Protein AF-A0A1H8PJY2-F1 (afdb_monomer)

Secondary structure (DSSP, 8-state):
--EEEEEETTEEEEEEEEEEETTEEEEEETTSS-EEEE-GGG-EE-----

Solvent-accessible surface area (backbone atoms only — not comparable to full-atom values): 3048 Å² total; per-residue (Å²): 107,61,43,32,35,34,84,47,98,94,41,78,40,54,24,30,45,78,46,82,52,100,78,34,29,34,32,35,32,75,86,70,80,50,76,42,85,39,49,66,90,59,53,40,72,66,72,85,85,127

Sequence (50 aa):
GLKVTFEGREGPVLGIVTKINRKSVIVLAEDGTKQYKVSPELLRPLRDVK

Organism: NCBI:txid77097

Structure (mmCIF, N/CA/C/O backbone):
data_AF-A0A1H8PJY2-F1
#
_entry.id   AF-A0A1H8PJY2-F1
#
loop_
_atom_site.group_PDB
_atom_site.id
_atom_site.type_symbol
_atom_site.label_atom_id
_atom_site.label_alt_id
_atom_site.label_comp_id
_atom_site.label_asym_id
_atom_site.label_entity_id
_atom_site.label_seq_id
_atom_site.pdbx_PDB_ins_code
_atom_site.Cartn_x
_atom_site.Cartn_y
_atom_site.Cartn_z
_atom_site.occupancy
_atom_site.B_iso_or_equiv
_atom_site.auth_seq_id
_atom_site.auth_comp_id
_atom_site.auth_asym_id
_atom_site.auth_atom_id
_atom_site.pdbx_PDB_model_num
ATOM 1 N N . GLY A 1 1 ? -9.923 -8.730 0.587 1.00 80.38 1 GLY A N 1
ATOM 2 C CA . GLY A 1 1 ? -9.771 -7.354 1.106 1.00 80.38 1 GLY A CA 1
ATOM 3 C C . GLY A 1 1 ? -9.891 -6.370 -0.039 1.00 80.38 1 GLY A C 1
ATOM 4 O O . GLY A 1 1 ? -9.770 -6.790 -1.183 1.00 80.38 1 GLY A O 1
ATOM 5 N N . LEU A 1 2 ? -10.150 -5.093 0.245 1.00 92.50 2 LEU A N 1
ATOM 6 C CA . LEU A 1 2 ? -10.203 -4.044 -0.782 1.00 92.50 2 LEU A CA 1
ATOM 7 C C . LEU A 1 2 ? -8.819 -3.893 -1.433 1.00 92.50 2 LEU A C 1
ATOM 9 O O . LEU A 1 2 ? -7.852 -3.635 -0.715 1.00 92.50 2 LEU A O 1
ATOM 13 N N . LYS A 1 3 ? -8.723 -4.066 -2.759 1.00 94.94 3 LYS A N 1
ATOM 14 C CA . LYS A 1 3 ? -7.492 -3.791 -3.512 1.00 94.94 3 LYS A CA 1
ATOM 15 C C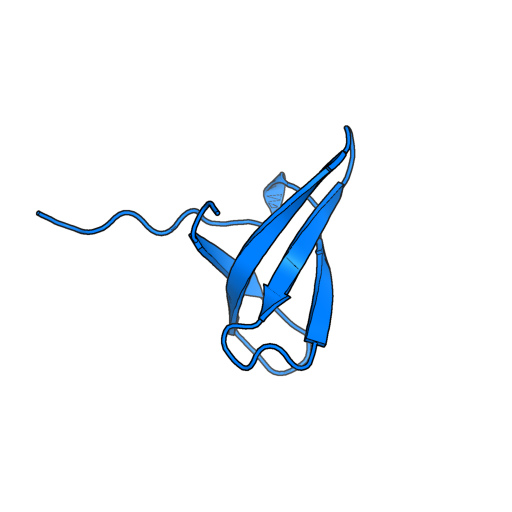 . LYS A 1 3 ? -7.304 -2.286 -3.654 1.00 94.94 3 LYS A C 1
ATOM 17 O O . LYS A 1 3 ? -8.237 -1.568 -4.019 1.00 94.94 3 LYS A O 1
ATOM 22 N N . VAL A 1 4 ? -6.106 -1.815 -3.351 1.00 96.25 4 VAL A N 1
ATOM 23 C CA . VAL A 1 4 ? -5.760 -0.3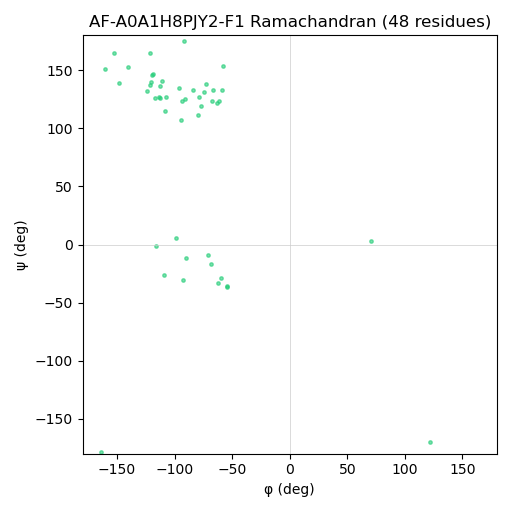94 -3.348 1.00 96.25 4 VAL A CA 1
ATOM 24 C C . VAL A 1 4 ? -4.366 -0.181 -3.918 1.00 96.25 4 VAL A C 1
ATOM 26 O O . VAL A 1 4 ? -3.499 -1.042 -3.804 1.00 96.25 4 VAL A O 1
ATOM 29 N N . THR A 1 5 ? -4.152 1.000 -4.481 1.00 97.06 5 THR A N 1
ATOM 30 C CA . THR A 1 5 ? -2.846 1.509 -4.905 1.00 97.06 5 THR A CA 1
ATOM 31 C C . THR A 1 5 ? -2.513 2.782 -4.135 1.00 97.06 5 THR A C 1
ATOM 33 O O . THR A 1 5 ? -3.412 3.565 -3.818 1.00 97.06 5 THR A O 1
ATOM 36 N N . PHE A 1 6 ? -1.231 3.006 -3.857 1.00 96.44 6 PHE A N 1
ATOM 37 C CA . PHE A 1 6 ? -0.706 4.248 -3.286 1.00 96.44 6 PHE A CA 1
ATOM 38 C C . PHE A 1 6 ? 0.759 4.460 -3.691 1.00 96.44 6 PHE A C 1
ATOM 40 O O . PHE A 1 6 ? 1.424 3.522 -4.127 1.00 96.44 6 PHE A O 1
ATOM 47 N N . GLU A 1 7 ? 1.275 5.677 -3.520 1.00 96.56 7 GLU A N 1
ATOM 48 C CA . GLU A 1 7 ? 2.689 5.983 -3.765 1.00 96.56 7 GLU A CA 1
ATOM 49 C C . GLU A 1 7 ? 3.548 5.543 -2.572 1.00 96.56 7 GLU A C 1
ATOM 51 O O . GLU A 1 7 ? 3.449 6.094 -1.471 1.00 96.56 7 GLU A O 1
ATOM 56 N N . GLY A 1 8 ? 4.375 4.521 -2.780 1.00 92.44 8 GLY A N 1
ATOM 57 C CA . GLY A 1 8 ? 5.387 4.073 -1.833 1.00 92.44 8 GLY A CA 1
ATOM 58 C C . GLY A 1 8 ? 6.741 4.740 -2.078 1.00 92.44 8 GLY A C 1
ATOM 59 O O . GLY A 1 8 ? 6.953 5.457 -3.051 1.00 92.44 8 GLY A O 1
ATOM 60 N N . ARG A 1 9 ? 7.707 4.467 -1.195 1.00 90.69 9 ARG A N 1
ATOM 61 C CA . ARG A 1 9 ? 9.063 5.036 -1.302 1.00 90.69 9 ARG A CA 1
ATOM 62 C C . ARG A 1 9 ? 9.798 4.618 -2.583 1.00 90.69 9 ARG A C 1
ATOM 64 O O . ARG A 1 9 ? 10.606 5.384 -3.090 1.00 90.69 9 ARG A O 1
ATOM 71 N N . GLU A 1 10 ? 9.541 3.404 -3.061 1.00 91.12 10 GLU A N 1
ATOM 72 C CA . GLU A 1 10 ? 10.192 2.803 -4.235 1.00 91.12 10 GLU A CA 1
ATOM 73 C C . GLU A 1 10 ? 9.327 2.930 -5.505 1.00 91.12 10 GLU A C 1
ATOM 75 O O . GLU A 1 10 ? 9.685 2.396 -6.549 1.00 91.12 10 GLU A O 1
ATOM 80 N N . GLY A 1 11 ? 8.192 3.636 -5.417 1.00 93.56 11 GLY A N 1
ATOM 81 C CA . GLY A 1 11 ? 7.203 3.776 -6.484 1.00 93.56 11 GLY A CA 1
ATOM 82 C C . GLY A 1 11 ? 5.806 3.299 -6.072 1.00 93.56 11 GLY A C 1
ATOM 83 O O . GLY A 1 11 ? 5.565 3.027 -4.889 1.00 93.56 11 GLY A O 1
ATOM 84 N N . PRO A 1 12 ? 4.874 3.198 -7.036 1.00 94.88 12 PRO A N 1
ATOM 85 C CA . PRO A 1 12 ? 3.511 2.754 -6.784 1.00 94.88 12 PRO A CA 1
ATOM 86 C C . PRO A 1 12 ? 3.474 1.349 -6.182 1.00 94.88 12 PRO A C 1
ATOM 88 O O . PRO A 1 12 ? 4.116 0.424 -6.678 1.00 94.88 12 PRO A O 1
ATOM 91 N N . VAL A 1 13 ? 2.688 1.182 -5.123 1.00 96.06 13 VAL A N 1
ATOM 92 C CA . VAL A 1 13 ? 2.484 -0.102 -4.454 1.00 96.06 13 VAL A CA 1
ATOM 93 C C . VAL A 1 13 ? 1.044 -0.534 -4.651 1.00 96.06 13 VAL A C 1
ATOM 95 O O . VAL A 1 13 ? 0.112 0.198 -4.310 1.00 96.06 13 VAL A O 1
ATOM 98 N N . LEU A 1 14 ? 0.873 -1.754 -5.152 1.00 96.38 14 LEU A N 1
ATOM 99 C CA . LEU A 1 14 ? -0.401 -2.452 -5.185 1.00 96.38 14 LEU A CA 1
ATOM 100 C C . LEU A 1 14 ? -0.501 -3.389 -3.976 1.00 96.38 14 LEU A C 1
ATOM 102 O O . LEU A 1 14 ? 0.446 -4.100 -3.627 1.00 96.38 14 LEU A O 1
ATOM 106 N N . GLY A 1 15 ? -1.652 -3.378 -3.312 1.00 96.06 15 GLY A N 1
ATOM 107 C CA . GLY A 1 15 ? -1.882 -4.245 -2.170 1.00 96.06 15 GLY A CA 1
ATOM 108 C C . GLY A 1 15 ? -3.343 -4.382 -1.780 1.00 96.06 15 GLY A C 1
ATOM 109 O O . GLY A 1 15 ? -4.253 -3.824 -2.400 1.00 96.06 15 GLY A O 1
ATOM 110 N N . ILE A 1 16 ? -3.563 -5.143 -0.714 1.00 96.88 16 ILE A N 1
ATOM 111 C CA . ILE A 1 16 ? -4.878 -5.375 -0.125 1.00 96.88 16 ILE A CA 1
ATOM 112 C C . ILE A 1 16 ? -4.967 -4.736 1.256 1.00 96.88 16 ILE A C 1
ATOM 114 O O . ILE A 1 16 ? -4.067 -4.862 2.086 1.00 96.88 16 ILE A O 1
ATOM 118 N N . VAL A 1 17 ? -6.088 -4.078 1.532 1.00 96.44 17 VAL A N 1
ATOM 119 C CA . VAL A 1 17 ? -6.396 -3.600 2.880 1.00 96.44 17 VAL A CA 1
ATOM 120 C C . VAL A 1 17 ? -6.630 -4.797 3.799 1.00 96.44 17 VAL A C 1
ATOM 122 O O . VAL A 1 17 ? -7.521 -5.615 3.545 1.00 96.44 17 VAL A O 1
ATOM 125 N N . THR A 1 18 ? -5.857 -4.872 4.882 1.00 97.19 18 THR A N 1
ATOM 126 C CA . THR A 1 18 ? -5.973 -5.911 5.919 1.00 97.19 18 THR A CA 1
ATOM 127 C C . THR A 1 18 ? -6.531 -5.372 7.233 1.00 97.19 18 THR A C 1
ATOM 129 O O . THR A 1 18 ? -7.158 -6.120 7.979 1.00 97.19 18 THR A O 1
ATOM 132 N N . LYS A 1 19 ? -6.360 -4.074 7.524 1.00 96.31 19 LYS A N 1
ATOM 133 C CA . LYS A 1 19 ? -6.901 -3.440 8.737 1.00 96.31 19 LYS A CA 1
ATOM 134 C C . LYS A 1 19 ? -7.268 -1.982 8.495 1.00 96.31 19 LYS A C 1
ATOM 136 O O . LYS A 1 19 ? -6.498 -1.249 7.886 1.00 96.31 19 LYS A O 1
ATOM 141 N N . ILE A 1 20 ? -8.403 -1.541 9.034 1.00 94.69 20 ILE A N 1
ATOM 142 C CA . ILE A 1 20 ? -8.866 -0.149 8.952 1.00 94.69 20 ILE A CA 1
ATOM 143 C C . ILE A 1 20 ? -8.942 0.427 10.365 1.00 94.69 20 ILE A C 1
ATOM 145 O O . ILE A 1 20 ? -9.588 -0.140 11.241 1.00 94.69 20 ILE A O 1
ATOM 149 N N . ASN A 1 21 ? -8.284 1.563 10.583 1.00 92.94 21 ASN A N 1
ATOM 150 C CA . ASN A 1 21 ? -8.394 2.378 11.790 1.00 92.94 21 ASN A CA 1
ATOM 151 C C . ASN A 1 21 ? -8.867 3.787 11.403 1.00 92.94 21 ASN A C 1
ATOM 153 O O . ASN A 1 21 ? -8.738 4.200 10.253 1.00 92.94 21 ASN A O 1
ATOM 157 N N . ARG A 1 22 ? -9.320 4.579 12.383 1.00 90.88 22 ARG A N 1
ATOM 158 C CA . ARG A 1 22 ? -9.881 5.924 12.140 1.00 90.88 22 ARG A CA 1
ATOM 159 C C . ARG A 1 22 ? -8.966 6.871 11.344 1.00 90.88 22 ARG A C 1
ATOM 161 O O . ARG A 1 22 ? -9.474 7.676 10.580 1.00 90.88 22 ARG A O 1
ATOM 168 N N . LYS A 1 23 ? -7.643 6.803 11.545 1.00 96.44 23 LYS A N 1
ATOM 169 C CA . LYS A 1 23 ? -6.645 7.686 10.896 1.00 96.44 23 LYS A CA 1
ATOM 170 C C . LYS A 1 23 ? -5.669 6.959 9.964 1.00 96.44 23 LYS A C 1
ATOM 172 O O . LYS A 1 23 ? -4.750 7.576 9.452 1.00 96.44 23 LYS A O 1
ATOM 177 N N . SER A 1 24 ? -5.765 5.636 9.840 1.00 96.94 24 SER A N 1
ATOM 178 C CA . SER A 1 24 ? -4.780 4.866 9.068 1.00 96.94 24 SER A CA 1
ATOM 179 C C . SER A 1 24 ? -5.323 3.510 8.669 1.00 96.94 24 SER A C 1
ATOM 181 O O . SER A 1 24 ? -6.101 2.902 9.405 1.00 96.94 24 SER A O 1
ATOM 183 N N . VAL A 1 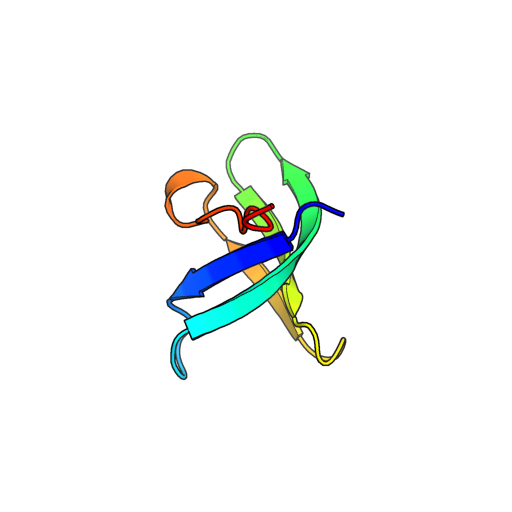25 ? -4.834 3.010 7.550 1.00 97.38 25 VAL A N 1
ATOM 184 C CA . VAL A 1 25 ? -5.155 1.707 6.989 1.00 97.38 25 VAL A CA 1
ATOM 185 C C . VAL A 1 25 ? -3.863 0.904 6.891 1.00 97.38 25 VAL A C 1
ATOM 187 O O . VAL A 1 25 ? -2.814 1.455 6.562 1.00 97.38 25 VAL A O 1
ATOM 190 N N . ILE A 1 26 ? -3.927 -0.386 7.208 1.00 97.44 26 ILE A N 1
ATOM 191 C CA . ILE A 1 26 ? -2.834 -1.319 6.949 1.00 97.44 26 ILE A CA 1
ATOM 192 C C . ILE A 1 26 ? -3.083 -1.982 5.601 1.00 97.44 26 ILE A C 1
ATOM 194 O O . ILE A 1 26 ? -4.142 -2.582 5.385 1.00 97.44 26 ILE A O 1
ATOM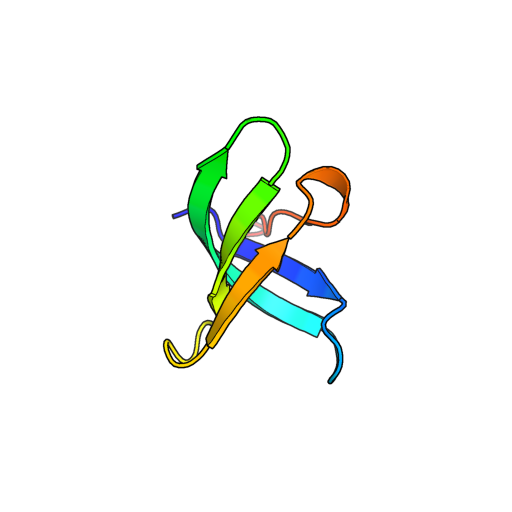 198 N N . VAL A 1 27 ? -2.103 -1.856 4.714 1.00 97.44 27 VAL A N 1
ATOM 199 C CA . VAL A 1 27 ? -2.081 -2.468 3.387 1.00 97.44 27 VAL A CA 1
ATOM 200 C C . VAL A 1 27 ? -0.971 -3.509 3.359 1.00 97.44 27 VAL A C 1
ATOM 202 O O . VAL A 1 27 ? 0.172 -3.200 3.686 1.00 97.44 27 VAL A O 1
ATOM 205 N N . LE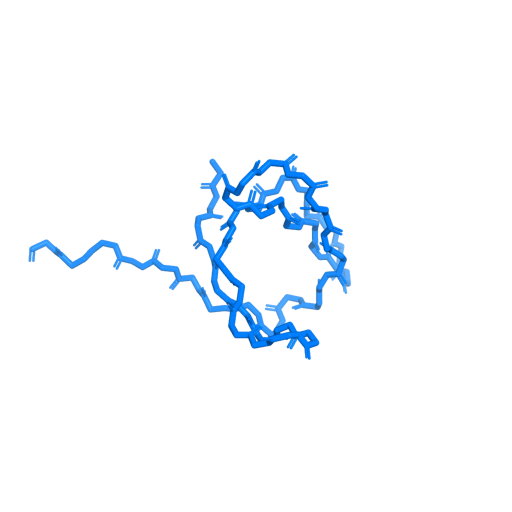U A 1 28 ? -1.306 -4.738 2.983 1.00 97.56 28 LEU A N 1
ATOM 206 C CA . LEU A 1 28 ? -0.335 -5.785 2.676 1.00 97.56 28 LEU A CA 1
ATOM 207 C C . LEU A 1 28 ? -0.029 -5.719 1.176 1.00 97.56 28 LEU A C 1
ATOM 209 O O . LEU A 1 28 ? -0.969 -5.741 0.377 1.00 97.56 28 LEU A O 1
ATOM 213 N N . ALA A 1 29 ? 1.249 -5.605 0.806 1.00 95.81 29 ALA A N 1
ATOM 214 C CA . ALA A 1 29 ? 1.676 -5.672 -0.593 1.00 95.81 29 ALA A CA 1
ATOM 215 C C . ALA A 1 29 ? 1.256 -6.998 -1.239 1.00 95.81 29 ALA A C 1
ATOM 217 O O . ALA A 1 29 ? 1.113 -8.009 -0.550 1.00 95.81 29 ALA A O 1
ATOM 218 N N . GLU A 1 30 ? 1.073 -7.006 -2.560 1.00 92.75 30 GLU A N 1
ATOM 219 C CA . GLU A 1 30 ? 0.701 -8.230 -3.285 1.00 92.75 30 GLU A CA 1
ATOM 220 C C . GLU A 1 30 ? 1.721 -9.365 -3.147 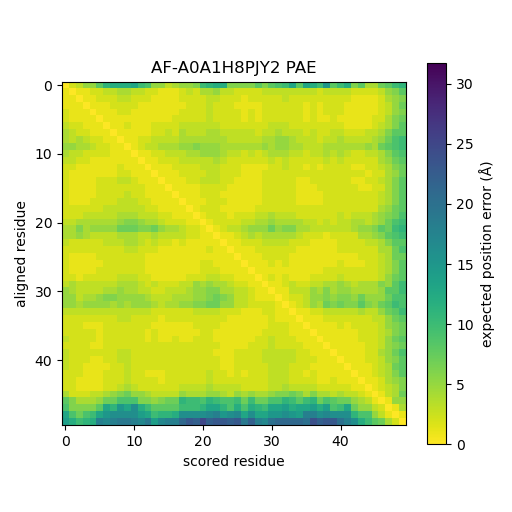1.00 92.75 30 GLU A C 1
ATOM 222 O O . GLU A 1 30 ? 1.327 -10.528 -3.149 1.00 92.75 30 GLU A O 1
ATOM 227 N N . ASP A 1 31 ? 3.004 -9.046 -2.952 1.00 89.31 31 ASP A N 1
ATOM 228 C CA . ASP A 1 31 ? 4.048 -10.043 -2.690 1.00 89.31 31 ASP A CA 1
ATOM 229 C C . ASP A 1 31 ? 3.946 -10.693 -1.294 1.00 89.31 31 ASP A C 1
ATOM 231 O O . ASP A 1 31 ? 4.650 -11.657 -0.999 1.00 89.31 31 ASP A O 1
ATOM 235 N N . GLY A 1 32 ? 3.076 -10.174 -0.421 1.00 90.69 32 GLY A N 1
ATOM 236 C CA . GLY A 1 32 ? 2.866 -10.658 0.940 1.00 90.69 32 GLY A CA 1
ATOM 237 C C . GLY A 1 32 ? 4.021 -10.379 1.907 1.00 90.69 32 GLY A C 1
ATOM 238 O O . GLY A 1 32 ? 3.943 -10.781 3.068 1.00 90.69 32 GLY A O 1
ATOM 239 N N . THR A 1 33 ? 5.078 -9.689 1.476 1.00 92.44 33 THR A N 1
ATOM 240 C CA . THR A 1 33 ? 6.311 -9.519 2.259 1.00 92.44 33 THR A CA 1
ATOM 241 C C . THR A 1 33 ? 6.315 -8.252 3.105 1.00 92.44 33 THR A C 1
ATOM 243 O O . THR A 1 33 ? 6.913 -8.223 4.182 1.00 92.44 33 THR A O 1
ATOM 246 N N . LYS A 1 34 ? 5.635 -7.196 2.643 1.00 95.19 34 LYS A N 1
ATOM 247 C CA . LYS A 1 34 ? 5.651 -5.872 3.279 1.00 95.19 34 LYS A CA 1
ATOM 248 C C . LYS A 1 34 ? 4.247 -5.424 3.677 1.00 95.19 34 LYS A C 1
ATOM 250 O O . LYS A 1 34 ? 3.290 -5.538 2.911 1.00 95.19 34 LYS A O 1
ATOM 255 N N . GLN A 1 35 ? 4.139 -4.854 4.877 1.00 96.75 35 GLN A N 1
ATOM 256 C CA . GLN A 1 35 ? 2.946 -4.146 5.336 1.00 96.75 35 GLN A CA 1
ATOM 257 C C . GLN A 1 35 ? 3.218 -2.652 5.446 1.00 96.75 35 GLN A C 1
ATOM 259 O O . GLN A 1 35 ? 4.270 -2.225 5.922 1.00 96.75 35 GLN A O 1
ATOM 264 N N . TYR A 1 36 ? 2.226 -1.862 5.061 1.00 96.56 36 TYR A N 1
ATOM 265 C CA . TYR A 1 36 ? 2.297 -0.413 5.038 1.00 96.56 36 TYR A CA 1
ATOM 266 C C . TYR A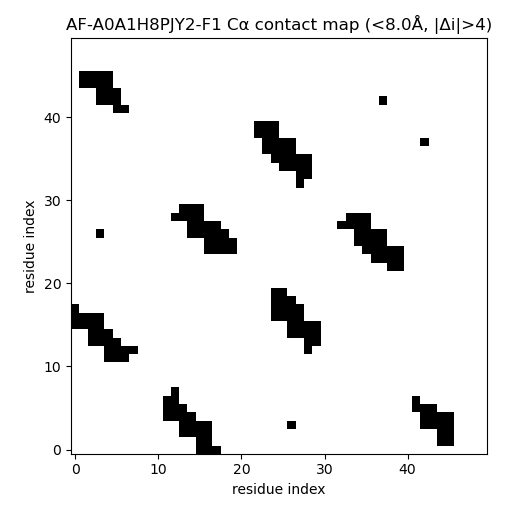 1 36 ? 1.175 0.169 5.875 1.00 96.56 36 TYR A C 1
ATOM 268 O O . TYR A 1 36 ? 0.015 -0.209 5.727 1.00 96.56 36 TYR A O 1
ATOM 276 N N . LYS A 1 37 ? 1.518 1.126 6.736 1.00 97.31 37 LYS A N 1
ATOM 277 C CA . LYS A 1 37 ? 0.542 1.969 7.423 1.00 97.31 37 LYS A CA 1
ATOM 278 C C . LYS A 1 37 ? 0.366 3.244 6.611 1.00 97.31 37 LYS A C 1
ATOM 280 O O . LYS A 1 37 ? 1.258 4.086 6.592 1.00 97.31 37 LYS A O 1
ATOM 285 N N . VAL A 1 38 ? -0.776 3.366 5.947 1.00 96.88 38 VAL A N 1
ATOM 286 C CA . VAL A 1 38 ? -1.058 4.425 4.972 1.00 96.88 38 VAL A CA 1
ATOM 287 C C . VAL A 1 38 ? -2.262 5.238 5.434 1.00 96.88 38 VAL A C 1
ATOM 289 O O . VAL A 1 38 ? -3.177 4.707 6.069 1.00 96.88 38 VAL A O 1
ATOM 292 N N . SER A 1 39 ? -2.261 6.536 5.147 1.00 96.81 39 SER A N 1
ATOM 293 C CA . SER A 1 39 ? -3.422 7.381 5.415 1.00 96.81 39 SER A CA 1
ATOM 294 C C . SER A 1 39 ? -4.550 7.080 4.414 1.00 96.81 39 SER A C 1
ATOM 296 O O . SER A 1 39 ? -4.247 6.890 3.232 1.00 96.81 39 SER A O 1
ATOM 298 N N . PRO A 1 40 ? -5.829 7.003 4.832 1.00 95.25 40 PRO A N 1
ATOM 299 C CA . PRO A 1 40 ? -6.929 6.629 3.939 1.00 95.25 40 PRO A CA 1
ATOM 300 C C . PRO A 1 40 ? -7.028 7.494 2.673 1.00 95.25 40 PRO A C 1
ATOM 302 O O . PRO A 1 40 ? -7.331 6.976 1.604 1.00 95.25 40 PRO A O 1
ATOM 305 N N . GLU A 1 41 ? -6.737 8.789 2.779 1.00 95.69 41 GLU A N 1
ATOM 306 C CA . GLU A 1 41 ? -6.786 9.766 1.686 1.00 95.69 41 GLU A CA 1
ATOM 307 C C . GLU A 1 41 ? -5.714 9.558 0.608 1.00 95.69 41 GLU A C 1
ATOM 309 O O . GLU A 1 41 ? -5.848 10.082 -0.495 1.00 95.69 41 GLU A O 1
ATOM 314 N N . LEU A 1 42 ? -4.667 8.782 0.903 1.00 95.88 42 LEU A N 1
AT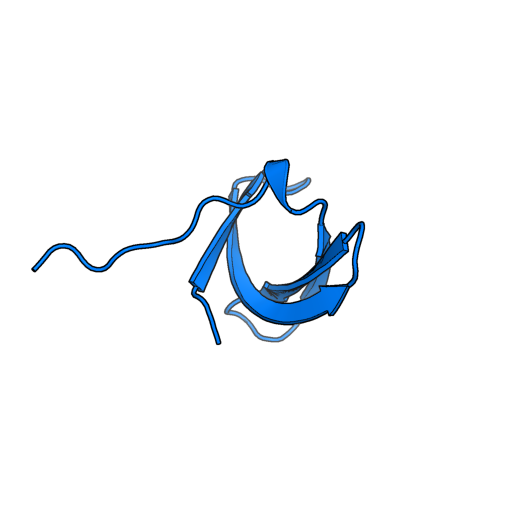OM 315 C CA . LEU A 1 42 ? -3.615 8.438 -0.057 1.00 95.88 42 LEU A CA 1
ATOM 316 C C . LEU A 1 42 ? -3.933 7.156 -0.838 1.00 95.88 42 LEU A C 1
ATOM 318 O O . LEU A 1 42 ? -3.245 6.842 -1.808 1.00 95.88 42 LEU A O 1
ATOM 322 N N . LEU A 1 43 ? -4.954 6.403 -0.418 1.00 96.12 43 LEU A N 1
ATOM 323 C CA . LEU A 1 43 ? -5.341 5.161 -1.071 1.00 96.12 43 LEU A CA 1
ATOM 324 C C . LEU A 1 43 ? -6.252 5.436 -2.262 1.00 96.12 43 LEU A C 1
ATOM 326 O O . LEU A 1 43 ? -7.261 6.134 -2.165 1.00 96.12 43 LEU A O 1
ATOM 330 N N . ARG A 1 44 ? -5.942 4.787 -3.380 1.00 96.06 44 ARG A N 1
ATOM 331 C CA . ARG A 1 44 ? -6.810 4.729 -4.553 1.00 96.06 44 ARG A CA 1
ATOM 332 C C . ARG A 1 44 ? -7.383 3.318 -4.665 1.00 96.06 44 ARG A C 1
ATOM 334 O O . ARG A 1 44 ? -6.607 2.381 -4.854 1.00 96.06 44 ARG A O 1
ATOM 341 N N . PRO A 1 45 ? -8.705 3.122 -4.523 1.00 94.06 45 PRO A N 1
ATOM 342 C CA . PRO A 1 45 ? -9.300 1.805 -4.697 1.00 94.06 45 PRO A CA 1
ATOM 343 C C . PRO A 1 45 ? -9.164 1.364 -6.154 1.00 94.06 45 PRO A C 1
ATOM 345 O O . PRO A 1 45 ? -9.487 2.128 -7.065 1.00 94.06 45 PRO A O 1
ATOM 348 N N . LEU A 1 46 ? -8.728 0.124 -6.372 1.00 90.19 46 LEU A N 1
ATOM 349 C CA . LEU A 1 46 ? -8.850 -0.490 -7.686 1.00 90.19 46 LEU A CA 1
ATOM 350 C C . LEU A 1 46 ? -10.282 -0.974 -7.872 1.00 90.19 46 LEU A C 1
ATOM 352 O O . LEU A 1 46 ? -10.822 -1.702 -7.038 1.00 90.19 46 LEU A O 1
ATOM 356 N N . ARG A 1 47 ? -10.891 -0.551 -8.975 1.00 82.69 47 ARG A N 1
ATOM 357 C CA . ARG A 1 47 ? -12.158 -1.090 -9.457 1.00 82.69 47 ARG A CA 1
ATOM 358 C C . ARG A 1 47 ? -11.838 -1.926 -10.681 1.00 82.69 47 ARG A C 1
ATOM 360 O O . ARG A 1 47 ? -11.192 -1.417 -11.594 1.00 82.69 47 ARG A O 1
ATOM 367 N N . ASP A 1 48 ? -12.288 -3.172 -10.694 1.00 70.06 48 ASP A N 1
ATOM 368 C CA . ASP A 1 48 ? -12.296 -3.944 -11.929 1.00 70.06 48 ASP A CA 1
ATOM 369 C C . ASP A 1 48 ? -13.210 -3.221 -12.925 1.00 70.06 48 ASP A C 1
ATOM 371 O O . ASP A 1 48 ? -14.365 -2.906 -12.617 1.00 70.06 48 ASP A O 1
ATOM 375 N N . VAL A 1 49 ? -12.667 -2.888 -14.094 1.00 67.31 49 VAL A N 1
ATOM 376 C CA . VAL A 1 49 ? -13.471 -2.387 -15.208 1.00 67.31 49 VAL A CA 1
ATOM 377 C C . VAL A 1 49 ? -14.163 -3.607 -15.808 1.00 67.31 49 VAL A C 1
ATOM 379 O O . VAL A 1 49 ? -13.490 -4.557 -16.204 1.00 67.31 49 VAL A O 1
ATOM 382 N N . LYS A 1 50 ? -15.495 -3.603 -15.784 1.00 53.94 50 LYS A N 1
ATOM 383 C CA . LYS A 1 50 ? -16.331 -4.669 -16.342 1.00 53.94 50 LYS A CA 1
ATOM 384 C C . LYS A 1 50 ? -16.585 -4.440 -17.825 1.00 53.94 50 LYS A C 1
ATOM 386 O O . LYS A 1 50 ? -16.758 -3.258 -18.196 1.00 53.94 50 LYS A O 1
#

Mean predicted aligned error: 3.35 Å

Nearest PDB structures (foldseek):
  8p4f-assembly1_Z  TM=8.705E-01  e=2.748E-02  Homo sapiens
  8qsz-assembly1_Y  TM=8.741E-01  e=3.473E-02  Schizosacc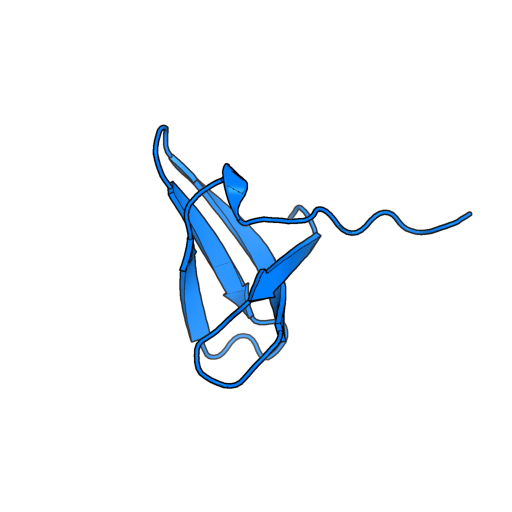haromyces pombe
  5t45-assembly1_A  TM=8.680E-01  e=8.360E-02  Gallus gallus
  1dfk-assembly1_A  TM=8.726E-01  e=2.860E-01  Argopecten irradians
  1b7t-assembly1_A  TM=8.723E-01  e=3.615E-01  Argopecten irradians

Foldseek 3Di:
DFWKWFADPVGIFTFDFPDDDPAWTWTQGPVNPDIDTHGPVRIDTDDPDD

pLDDT: mean 92.63, std 8.24, range [53.94, 97.56]

Radius of gyration: 10.28 Å; Cα contacts (8 Å, |Δi|>4): 91; chains: 1; bounding box: 26×20×28 Å